Protein AF-A0A7Y4QFX0-F1 (afdb_monomer_lite)

Sequence (83 aa):
MQRKERIRLFVREIWSWFESHKRTLPWRDLPDTDLTGRAYKILVSEIMLQQTQVPRVIITFKNFLERFPTLRDLAGASNKEVL

Secondary structure (DSSP, 8-state):
--HHHHHHHHHHHHHHHHHHHPPP-TTTS--TT-HHHHHHHHHHHHHHHHHS-HHHHHHHHHHHHHH--SHHHHHHS-HHHH-

Foldseek 3Di:
DDPVVVVVVVVVVVVVCCVVPPDDAPLVPDDPPDPQLNVVLVVVLVVVVVVDDRVVSSVVSVVVCVQQVHPVSVVPDDPVVVD

pLDDT: mean 94.97, std 4.2, range [72.19, 98.25]

Radius of gyration: 17.3 Å; chains: 1; bounding box: 34×28×52 Å

Structure (mmCIF, N/CA/C/O backbone):
data_AF-A0A7Y4QFX0-F1
#
_entry.id   AF-A0A7Y4QFX0-F1
#
loop_
_atom_site.group_PDB
_atom_site.id
_atom_site.type_symbol
_atom_site.label_atom_id
_atom_site.label_alt_id
_atom_site.label_comp_id
_atom_site.label_asym_id
_atom_site.label_entity_id
_atom_site.label_seq_id
_atom_site.pdbx_PDB_ins_code
_atom_site.Cartn_x
_atom_site.Cartn_y
_atom_site.Cartn_z
_atom_site.occupancy
_atom_site.B_iso_or_equiv
_atom_site.auth_seq_id
_atom_site.auth_comp_id
_atom_site.auth_asym_id
_atom_site.auth_atom_id
_atom_site.pdbx_PDB_model_num
ATOM 1 N N . MET A 1 1 ? 20.113 -3.584 -31.303 1.00 72.19 1 MET A N 1
ATOM 2 C CA . MET A 1 1 ? 18.714 -3.408 -30.844 1.00 72.19 1 MET A CA 1
ATOM 3 C C . MET A 1 1 ? 18.453 -1.949 -30.475 1.00 72.19 1 MET A C 1
ATOM 5 O O . MET A 1 1 ? 19.276 -1.362 -29.773 1.00 72.19 1 MET A O 1
ATOM 9 N N . GLN A 1 2 ? 17.354 -1.346 -30.939 1.00 93.31 2 GLN A N 1
ATOM 10 C CA . GLN A 1 2 ? 17.034 0.064 -30.649 1.00 93.31 2 GLN A CA 1
ATOM 11 C C . GLN A 1 2 ? 16.587 0.261 -29.183 1.00 93.31 2 GLN A C 1
ATOM 13 O O . GLN A 1 2 ? 16.059 -0.656 -28.555 1.00 93.31 2 GLN A O 1
ATOM 18 N N . ARG A 1 3 ? 16.750 1.467 -28.608 1.00 95.44 3 ARG A N 1
ATOM 19 C CA . ARG A 1 3 ? 16.365 1.761 -27.203 1.00 95.44 3 ARG A CA 1
ATOM 20 C C . ARG A 1 3 ? 14.896 1.428 -26.907 1.00 95.44 3 ARG A C 1
ATOM 22 O O . ARG A 1 3 ? 14.597 0.851 -25.867 1.00 95.44 3 ARG A O 1
ATOM 29 N N . LYS A 1 4 ? 13.989 1.759 -27.831 1.00 95.88 4 LYS A N 1
ATOM 30 C CA . LYS A 1 4 ? 12.543 1.505 -27.697 1.00 95.88 4 LYS A CA 1
ATOM 31 C C . LYS A 1 4 ? 12.213 0.012 -27.625 1.00 95.88 4 LYS A C 1
ATOM 33 O O . LYS A 1 4 ? 11.242 -0.381 -26.989 1.00 95.88 4 LYS A O 1
ATOM 38 N N . GLU A 1 5 ? 13.007 -0.810 -28.293 1.00 96.69 5 GLU A N 1
ATOM 39 C CA . GLU A 1 5 ? 12.858 -2.261 -28.302 1.00 96.69 5 GLU A CA 1
ATOM 40 C C . GLU A 1 5 ? 13.394 -2.877 -27.004 1.00 96.69 5 GLU A C 1
ATOM 42 O O . GLU A 1 5 ? 12.704 -3.689 -26.398 1.00 96.69 5 GLU A O 1
ATOM 47 N N . ARG A 1 6 ? 14.529 -2.377 -26.483 1.00 97.50 6 ARG A N 1
ATOM 48 C CA . ARG A 1 6 ? 15.028 -2.740 -25.139 1.00 97.50 6 ARG A CA 1
ATOM 49 C C . ARG A 1 6 ? 13.994 -2.493 -24.046 1.00 97.50 6 ARG A C 1
ATOM 51 O O . ARG A 1 6 ? 13.768 -3.370 -23.224 1.00 97.50 6 ARG A O 1
ATOM 58 N N . ILE A 1 7 ? 13.358 -1.321 -24.057 1.00 98.00 7 ILE A N 1
ATOM 59 C CA . ILE A 1 7 ? 12.332 -0.968 -23.064 1.00 98.00 7 ILE A CA 1
ATOM 60 C C . ILE A 1 7 ? 11.131 -1.911 -23.171 1.00 98.00 7 ILE A C 1
ATOM 62 O O . ILE A 1 7 ? 10.656 -2.402 -22.154 1.00 98.00 7 ILE A O 1
ATOM 66 N N . ARG A 1 8 ? 10.658 -2.195 -24.392 1.00 98.06 8 ARG A N 1
ATOM 67 C CA . ARG A 1 8 ? 9.521 -3.102 -24.601 1.00 98.06 8 ARG A CA 1
ATOM 68 C C . ARG A 1 8 ? 9.802 -4.511 -24.091 1.00 98.06 8 ARG A C 1
ATOM 70 O O . ARG A 1 8 ? 8.949 -5.074 -23.415 1.00 98.06 8 ARG A O 1
ATOM 77 N N . LEU A 1 9 ? 10.986 -5.050 -24.380 1.00 98.06 9 LEU A N 1
ATOM 78 C CA . LEU A 1 9 ? 11.384 -6.358 -23.863 1.00 98.06 9 LEU A CA 1
ATOM 79 C C . LEU A 1 9 ? 11.472 -6.336 -22.337 1.00 98.06 9 LEU A C 1
ATOM 81 O O . LEU A 1 9 ? 10.838 -7.161 -21.697 1.00 98.06 9 LEU A O 1
ATOM 85 N N . PHE A 1 10 ? 12.153 -5.347 -21.752 1.00 97.81 10 PHE A N 1
ATOM 86 C CA . PHE A 1 10 ? 12.269 -5.225 -20.297 1.00 97.81 10 PHE A CA 1
ATOM 87 C C . PHE A 1 10 ? 10.905 -5.192 -19.595 1.00 97.81 10 PHE A C 1
ATOM 89 O O . PHE A 1 10 ? 10.673 -5.962 -18.668 1.00 97.81 10 PHE A O 1
ATOM 96 N N . VAL A 1 11 ? 9.983 -4.343 -20.061 1.00 98.12 11 VAL A N 1
ATOM 97 C CA . VAL A 1 11 ? 8.631 -4.249 -19.486 1.00 98.12 11 VAL A CA 1
ATOM 98 C C . VAL A 1 11 ? 7.903 -5.587 -19.581 1.00 98.12 11 VAL A C 1
ATOM 100 O O . VAL A 1 11 ? 7.303 -6.017 -18.600 1.00 98.12 11 VAL A O 1
ATOM 103 N N . ARG A 1 12 ? 7.981 -6.263 -20.733 1.00 98.12 12 ARG A N 1
ATOM 104 C CA . ARG A 1 12 ? 7.326 -7.559 -20.939 1.00 98.12 12 ARG A CA 1
ATOM 105 C C . ARG A 1 12 ? 7.866 -8.632 -19.995 1.00 98.12 12 ARG A C 1
ATOM 107 O O . ARG A 1 12 ? 7.070 -9.350 -19.400 1.00 98.12 12 ARG A O 1
ATOM 114 N N . GLU A 1 13 ? 9.186 -8.728 -19.847 1.00 98.12 13 GLU A N 1
ATOM 115 C CA . GLU A 1 13 ? 9.806 -9.722 -18.961 1.00 98.12 13 GLU A CA 1
ATOM 116 C C . GLU A 1 13 ? 9.403 -9.492 -17.497 1.00 98.12 13 GLU A C 1
ATOM 118 O O . GLU A 1 13 ? 8.979 -10.423 -16.813 1.00 98.12 13 GLU A O 1
ATOM 123 N N . ILE A 1 14 ? 9.448 -8.239 -17.029 1.00 98.25 14 ILE A N 1
ATOM 124 C CA . ILE A 1 14 ? 9.050 -7.894 -15.657 1.00 98.25 14 ILE A CA 1
ATOM 125 C C . ILE A 1 14 ? 7.560 -8.168 -15.426 1.00 98.25 14 ILE A C 1
ATOM 127 O O . ILE A 1 14 ? 7.194 -8.690 -14.372 1.00 98.25 14 ILE A O 1
ATOM 131 N N . TRP A 1 15 ? 6.701 -7.852 -16.399 1.00 97.81 15 TRP A N 1
ATOM 132 C CA . TRP A 1 15 ? 5.261 -8.085 -16.286 1.00 97.81 15 TRP A CA 1
ATOM 133 C C . TRP A 1 15 ? 4.920 -9.577 -16.218 1.00 97.81 15 TRP A C 1
ATOM 135 O O . TRP A 1 15 ? 4.187 -9.991 -15.324 1.00 97.81 15 TRP A O 1
ATOM 145 N N . SER A 1 16 ? 5.511 -10.385 -17.104 1.00 98.00 16 SER A N 1
ATOM 146 C CA . SER A 1 16 ? 5.326 -11.844 -17.141 1.00 98.00 16 SE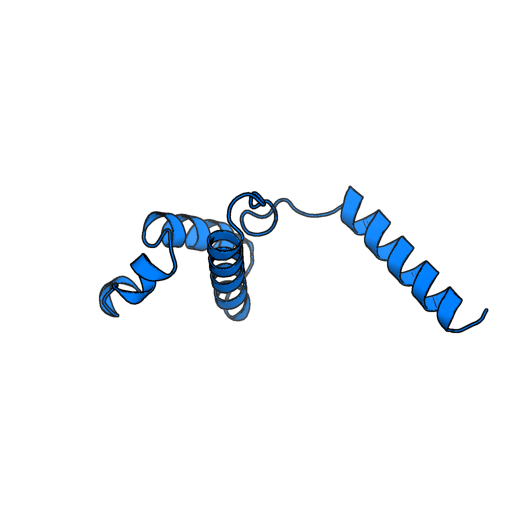R A CA 1
ATOM 147 C C . SER A 1 16 ? 5.763 -12.512 -15.832 1.00 98.00 16 SER A C 1
ATOM 149 O O . SER A 1 16 ? 5.057 -13.350 -15.260 1.00 98.00 16 SER A O 1
AT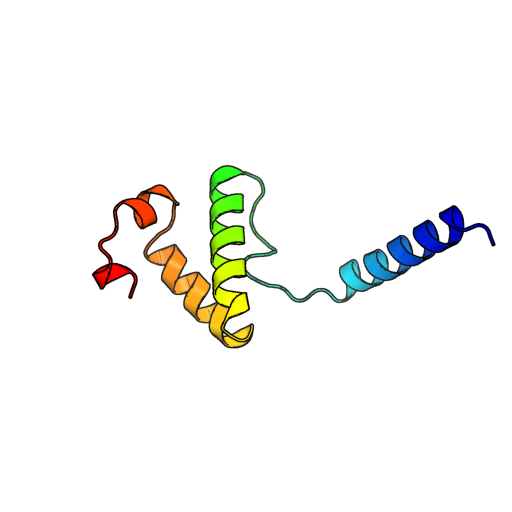OM 151 N N . TRP A 1 17 ? 6.910 -12.087 -15.293 1.00 98.12 17 TRP A N 1
ATOM 152 C CA . TRP A 1 17 ? 7.372 -12.571 -13.998 1.00 98.12 17 TRP A CA 1
ATOM 153 C C . TRP A 1 17 ? 6.427 -12.154 -12.865 1.00 98.12 17 TRP A C 1
ATOM 155 O O . TRP A 1 17 ? 6.064 -12.981 -12.029 1.00 98.12 17 TRP A O 1
ATOM 165 N N . PHE A 1 18 ? 5.984 -10.892 -12.839 1.00 97.31 18 PHE A N 1
ATOM 166 C CA . PHE A 1 18 ? 5.090 -10.397 -11.792 1.00 97.31 18 PHE A CA 1
ATOM 167 C C . PHE A 1 18 ? 3.733 -11.109 -11.801 1.00 97.31 18 PHE A C 1
ATOM 169 O O . PHE A 1 18 ? 3.222 -11.444 -10.736 1.00 97.31 18 PHE A O 1
ATOM 176 N N . GLU A 1 19 ? 3.167 -11.379 -12.977 1.00 95.69 19 GLU A N 1
ATOM 177 C CA . GLU A 1 19 ? 1.896 -12.096 -13.119 1.00 95.69 19 GLU A CA 1
ATOM 178 C C . GLU A 1 19 ? 1.931 -13.479 -12.450 1.00 95.69 19 GLU A C 1
ATOM 180 O O . GLU A 1 19 ? 0.980 -13.857 -11.769 1.00 95.69 19 GLU A O 1
ATOM 185 N N . SER A 1 20 ? 3.058 -14.185 -12.572 1.00 96.69 20 SER A N 1
ATOM 186 C CA . SER A 1 20 ? 3.249 -15.542 -12.047 1.00 96.69 20 SER A CA 1
ATOM 187 C C . SER A 1 20 ? 3.794 -15.604 -10.612 1.00 96.69 20 SER A C 1
ATOM 189 O O . SER A 1 20 ? 3.552 -16.589 -9.918 1.00 96.69 20 SER A O 1
ATOM 191 N N . HIS A 1 21 ? 4.508 -14.573 -10.145 1.00 97.19 21 HIS A N 1
ATOM 192 C CA . HIS A 1 21 ? 5.249 -14.613 -8.872 1.00 97.19 21 HIS A CA 1
ATOM 193 C C . HIS A 1 21 ? 4.815 -13.557 -7.847 1.00 97.19 21 HIS A C 1
ATOM 195 O O . HIS A 1 21 ? 5.410 -13.462 -6.766 1.00 97.19 21 HIS A O 1
ATOM 201 N N . LYS A 1 22 ? 3.813 -12.717 -8.147 1.00 95.25 22 LYS A N 1
ATOM 202 C CA . LYS A 1 22 ? 3.353 -11.705 -7.187 1.00 95.25 22 LYS A CA 1
ATOM 203 C C . LYS A 1 22 ? 2.876 -12.353 -5.886 1.00 95.25 22 LYS A C 1
ATOM 205 O O . LYS A 1 22 ? 2.181 -13.363 -5.865 1.00 95.25 22 LYS A O 1
ATOM 210 N N . ARG A 1 23 ? 3.212 -11.700 -4.775 1.00 94.62 23 ARG A N 1
ATOM 211 C CA . ARG A 1 23 ? 2.652 -12.018 -3.459 1.00 94.62 23 ARG A CA 1
ATOM 212 C C . ARG A 1 23 ? 1.240 -11.452 -3.353 1.00 94.62 23 ARG A C 1
ATOM 214 O O . ARG A 1 23 ? 1.032 -10.296 -3.730 1.00 94.62 23 ARG A O 1
ATOM 221 N N . THR A 1 24 ? 0.340 -12.229 -2.762 1.00 93.69 24 THR A N 1
ATOM 222 C CA . THR A 1 24 ? -0.981 -11.774 -2.316 1.00 93.69 24 THR A CA 1
ATOM 223 C C . THR A 1 24 ? -0.805 -10.801 -1.158 1.00 93.69 24 THR A C 1
ATOM 225 O O . THR A 1 24 ? -0.188 -11.147 -0.148 1.00 93.69 24 THR A O 1
ATOM 228 N N . LEU A 1 25 ? -1.298 -9.573 -1.310 1.00 95.69 25 LEU A N 1
ATOM 229 C CA . LEU A 1 25 ? -1.175 -8.523 -0.298 1.00 95.69 25 LEU A CA 1
ATOM 230 C C . LEU A 1 25 ? -2.505 -7.765 -0.195 1.00 95.69 25 LEU A C 1
ATOM 232 O O . LEU A 1 25 ? -3.007 -7.315 -1.225 1.00 95.69 25 LEU A O 1
ATOM 236 N N . PRO A 1 26 ? -3.046 -7.536 1.019 1.00 94.25 26 PRO A N 1
ATOM 237 C CA . PRO A 1 26 ? -4.388 -6.968 1.196 1.00 94.25 26 PRO A CA 1
ATOM 238 C C . PRO A 1 26 ? -4.628 -5.630 0.484 1.00 94.25 26 PRO A C 1
ATOM 240 O O . PRO A 1 26 ? -5.733 -5.355 0.032 1.00 94.25 26 PRO A O 1
ATOM 243 N N . TRP A 1 27 ? -3.595 -4.795 0.372 1.00 94.81 27 TRP A N 1
ATOM 244 C CA . TRP A 1 27 ? -3.657 -3.493 -0.298 1.00 94.81 27 TRP A CA 1
ATOM 245 C C . TRP A 1 27 ? -3.460 -3.554 -1.821 1.00 94.81 27 TRP A C 1
ATOM 247 O O . TRP A 1 27 ? -3.715 -2.565 -2.505 1.00 94.81 27 TRP A O 1
ATOM 257 N N . ARG A 1 28 ? -3.021 -4.694 -2.374 1.00 93.44 28 ARG A N 1
ATOM 258 C CA . ARG A 1 28 ? -2.910 -4.917 -3.828 1.00 93.44 28 ARG A CA 1
ATOM 259 C C . ARG A 1 28 ? -4.172 -5.526 -4.419 1.00 93.44 28 ARG A C 1
ATOM 261 O O . ARG A 1 28 ? -4.554 -5.156 -5.524 1.00 93.44 28 ARG A O 1
ATOM 268 N N . ASP A 1 29 ? -4.817 -6.413 -3.674 1.00 89.75 29 ASP A N 1
ATOM 269 C CA . ASP A 1 29 ? -5.964 -7.200 -4.133 1.00 89.75 29 ASP A CA 1
ATOM 270 C C . ASP A 1 29 ? -7.309 -6.530 -3.761 1.00 89.75 29 ASP A C 1
ATOM 272 O O . ASP A 1 29 ? -8.281 -7.188 -3.395 1.00 89.75 29 ASP A O 1
ATOM 276 N N . LEU A 1 30 ? -7.355 -5.192 -3.818 1.00 89.00 30 LEU A N 1
ATOM 277 C CA . LEU A 1 30 ? -8.549 -4.391 -3.523 1.00 89.00 30 LEU A CA 1
ATOM 278 C C . LEU A 1 30 ? -9.517 -4.362 -4.722 1.00 89.00 30 LEU A C 1
ATOM 280 O O . LEU A 1 30 ? -9.053 -4.242 -5.855 1.00 89.00 30 LEU A O 1
ATOM 284 N N . PRO A 1 31 ? -10.845 -4.396 -4.495 1.00 85.69 31 PRO A N 1
ATOM 285 C CA . PRO A 1 31 ? -11.833 -4.302 -5.566 1.00 85.69 31 PRO A CA 1
ATOM 286 C C . PRO A 1 31 ? -11.869 -2.904 -6.203 1.00 85.69 31 PRO A C 1
ATOM 288 O O . PRO A 1 31 ? -11.711 -1.886 -5.528 1.00 85.69 31 PRO A O 1
ATOM 291 N N . ASP A 1 32 ? -12.163 -2.865 -7.503 1.00 78.94 32 ASP A N 1
ATOM 292 C CA . ASP A 1 32 ? -12.190 -1.641 -8.323 1.00 78.94 32 ASP A CA 1
ATOM 293 C C . ASP A 1 32 ? -13.526 -0.881 -8.270 1.00 78.94 32 ASP A C 1
ATOM 295 O O . ASP A 1 32 ? -13.745 0.070 -9.015 1.00 78.94 32 ASP A O 1
ATOM 299 N N . THR A 1 33 ? -14.434 -1.285 -7.384 1.00 87.69 33 THR A N 1
ATOM 300 C CA . THR A 1 33 ? -15.804 -0.756 -7.307 1.00 87.69 33 THR A CA 1
ATOM 301 C C . THR A 1 33 ? -15.898 0.624 -6.651 1.00 87.69 33 THR A C 1
ATOM 303 O O . THR A 1 33 ? -16.867 1.337 -6.884 1.00 87.69 33 THR A O 1
ATOM 306 N N . ASP A 1 34 ? -14.910 1.005 -5.836 1.00 90.75 34 ASP A N 1
ATOM 307 C CA . ASP A 1 34 ? -14.822 2.314 -5.179 1.00 90.75 34 ASP A CA 1
ATOM 308 C C . ASP A 1 34 ? -13.395 2.864 -5.304 1.00 90.75 34 ASP A C 1
ATOM 310 O O . ASP A 1 34 ? -12.486 2.483 -4.562 1.00 90.75 34 ASP A O 1
ATOM 314 N N . LEU A 1 35 ? -13.198 3.772 -6.263 1.00 92.25 35 LEU A N 1
ATOM 315 C CA . LEU A 1 35 ? -11.891 4.367 -6.547 1.00 92.25 35 LEU A CA 1
ATOM 316 C C . LEU A 1 35 ? -11.381 5.238 -5.393 1.00 92.25 35 LEU A C 1
ATOM 318 O O . LEU A 1 35 ? -10.178 5.248 -5.127 1.00 92.25 35 LEU A O 1
ATOM 322 N N . THR A 1 36 ? -12.267 5.948 -4.689 1.00 93.06 36 THR A N 1
ATOM 323 C CA . THR A 1 36 ? -11.876 6.810 -3.567 1.00 93.06 36 THR A CA 1
ATOM 324 C C . THR A 1 36 ? 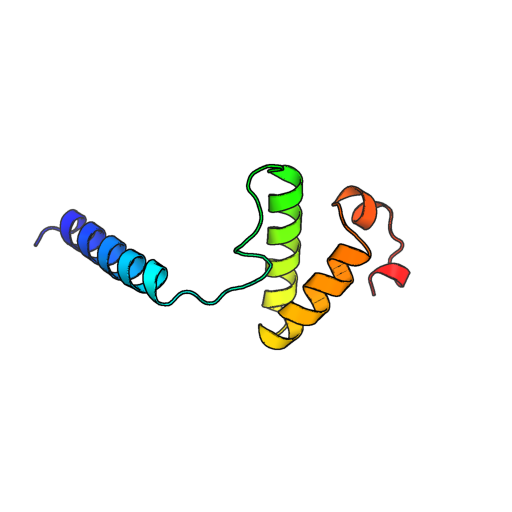-11.468 5.967 -2.365 1.00 93.06 36 THR A C 1
ATOM 326 O O . THR A 1 36 ? -10.396 6.189 -1.798 1.00 93.06 36 THR A O 1
ATOM 329 N N . GLY A 1 37 ? -12.262 4.953 -2.013 1.00 93.56 37 GLY A N 1
ATOM 330 C CA . GLY A 1 37 ? -11.911 3.995 -0.968 1.00 93.56 37 GLY A CA 1
ATOM 331 C C . GLY A 1 37 ? -10.641 3.213 -1.299 1.00 93.56 37 GLY A C 1
ATOM 332 O O . GLY A 1 37 ? -9.795 3.016 -0.426 1.00 93.56 37 GLY A O 1
ATOM 333 N N . ARG A 1 38 ? -10.441 2.824 -2.566 1.00 94.62 38 ARG A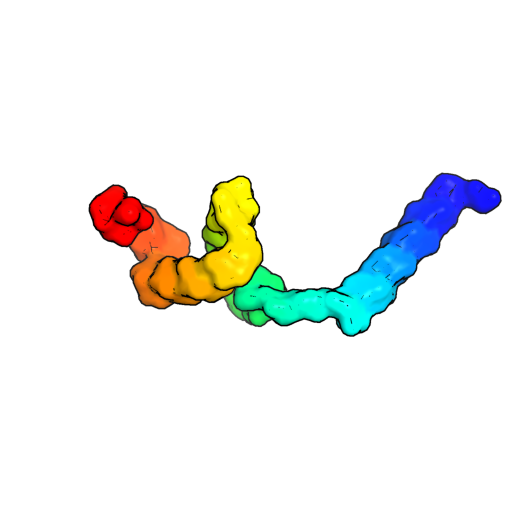 N 1
ATOM 334 C CA . ARG A 1 38 ? -9.200 2.177 -3.014 1.00 94.62 38 ARG A CA 1
ATOM 335 C C . ARG A 1 38 ? -7.988 3.094 -2.853 1.00 94.62 38 ARG A C 1
ATOM 337 O O . ARG A 1 38 ? -6.984 2.653 -2.300 1.00 94.62 38 ARG A O 1
ATOM 344 N N . ALA A 1 39 ? -8.076 4.352 -3.286 1.00 95.69 39 ALA A N 1
ATOM 345 C CA . ALA A 1 39 ? -6.985 5.318 -3.147 1.00 95.69 39 ALA A CA 1
ATOM 346 C C . ALA A 1 39 ? -6.608 5.548 -1.675 1.00 95.69 39 ALA A C 1
ATOM 348 O O . ALA A 1 39 ? -5.424 5.553 -1.341 1.00 95.69 39 ALA A O 1
ATOM 349 N N . TYR A 1 40 ? -7.604 5.654 -0.788 1.00 96.31 40 TYR A N 1
ATOM 350 C CA . TYR A 1 40 ? -7.389 5.748 0.658 1.00 96.31 40 TYR A CA 1
ATOM 351 C C . TYR A 1 40 ? -6.632 4.533 1.211 1.00 96.31 40 TYR A C 1
ATOM 353 O O . TYR A 1 40 ? -5.609 4.685 1.877 1.00 96.31 40 TYR A O 1
ATOM 361 N N . LYS A 1 41 ? -7.088 3.319 0.893 1.00 96.50 41 LYS A N 1
ATOM 362 C CA . LYS A 1 41 ? -6.458 2.080 1.365 1.00 96.50 41 LYS A CA 1
ATOM 363 C C . LYS A 1 41 ? -5.031 1.921 0.829 1.00 96.50 41 LYS A C 1
ATOM 365 O O . LYS A 1 41 ? -4.142 1.536 1.584 1.00 96.50 41 LYS A O 1
ATOM 370 N N . ILE A 1 42 ? -4.781 2.268 -0.436 1.00 96.50 42 ILE A N 1
ATOM 371 C CA . ILE A 1 42 ? -3.420 2.282 -0.996 1.00 96.50 42 ILE A CA 1
ATOM 372 C C . ILE A 1 42 ? -2.549 3.278 -0.222 1.00 96.50 42 ILE A C 1
ATOM 374 O O . ILE A 1 42 ? -1.494 2.885 0.270 1.00 96.50 42 ILE A O 1
ATOM 378 N N . LEU A 1 43 ? -3.011 4.518 -0.024 1.00 96.88 43 LEU A N 1
ATOM 379 C CA . LEU A 1 43 ? -2.275 5.542 0.724 1.00 96.88 43 LEU A CA 1
ATOM 380 C C . LEU A 1 43 ? -1.886 5.066 2.131 1.00 96.88 43 LEU A C 1
ATOM 382 O O . LEU A 1 43 ? -0.724 5.179 2.512 1.00 96.88 43 LEU A O 1
ATOM 386 N N . VAL A 1 44 ? -2.833 4.497 2.883 1.00 96.50 44 VAL A N 1
ATOM 387 C CA . VAL A 1 44 ? -2.569 3.959 4.228 1.00 96.50 44 VAL A CA 1
ATOM 388 C C . VAL A 1 44 ? -1.472 2.894 4.184 1.00 96.50 44 VAL A C 1
ATOM 390 O O . VAL A 1 44 ? -0.540 2.939 4.987 1.00 96.50 44 VAL A O 1
ATOM 393 N N . SER A 1 45 ? -1.549 1.958 3.232 1.00 97.06 45 SER A N 1
ATOM 394 C CA . SER A 1 45 ? -0.544 0.898 3.106 1.00 97.06 45 SER A CA 1
ATOM 395 C C . SER A 1 45 ? 0.854 1.441 2.795 1.00 97.06 45 SER A C 1
ATOM 397 O O . SER A 1 45 ? 1.817 1.023 3.434 1.00 97.06 45 SER A O 1
ATOM 399 N N . GLU A 1 46 ? 0.970 2.415 1.890 1.00 97.31 46 GLU A N 1
ATOM 400 C CA . GLU A 1 46 ? 2.253 3.018 1.513 1.00 97.31 46 GLU A CA 1
ATOM 401 C C . GLU A 1 46 ? 2.894 3.768 2.688 1.00 97.31 46 GLU A C 1
ATOM 403 O O . GLU A 1 46 ? 4.085 3.600 2.943 1.00 97.31 46 GLU A O 1
ATOM 408 N N . ILE A 1 47 ? 2.111 4.524 3.470 1.00 96.19 47 ILE A N 1
ATOM 409 C CA . ILE A 1 47 ? 2.623 5.206 4.671 1.00 96.19 47 ILE A CA 1
ATOM 410 C C . ILE A 1 47 ? 3.128 4.198 5.714 1.00 96.19 47 ILE A C 1
ATOM 412 O O . ILE A 1 47 ? 4.215 4.373 6.264 1.00 96.19 47 ILE A O 1
ATOM 416 N N . MET A 1 48 ? 2.399 3.105 5.962 1.00 96.00 48 MET A N 1
ATOM 417 C CA . MET A 1 48 ? 2.841 2.066 6.906 1.00 96.00 48 MET A CA 1
ATOM 418 C C . MET A 1 48 ? 4.120 1.348 6.443 1.00 96.00 48 MET A C 1
ATOM 420 O O . MET A 1 48 ? 4.983 1.009 7.263 1.00 96.00 48 MET A O 1
ATOM 424 N N . LEU A 1 49 ? 4.252 1.121 5.132 1.00 97.56 49 LEU A N 1
ATOM 425 C CA . LEU A 1 49 ? 5.393 0.434 4.522 1.00 97.56 49 LEU A CA 1
ATOM 426 C C . LEU A 1 49 ? 6.677 1.273 4.510 1.00 97.56 49 LEU A C 1
ATOM 428 O O . LEU A 1 49 ? 7.758 0.700 4.408 1.00 97.56 49 LEU A O 1
ATOM 432 N N . GLN A 1 50 ? 6.593 2.599 4.659 1.00 97.00 50 GLN A N 1
ATOM 433 C CA . GLN A 1 50 ? 7.783 3.450 4.781 1.00 97.00 50 GLN A CA 1
ATOM 434 C C . GLN A 1 50 ? 8.570 3.184 6.071 1.00 97.00 50 GLN A C 1
ATOM 436 O O . GLN A 1 50 ? 9.793 3.295 6.072 1.00 97.00 50 GLN A O 1
ATOM 441 N N . GLN A 1 51 ? 7.884 2.840 7.167 1.00 86.44 51 GLN A N 1
ATOM 442 C CA . GLN A 1 51 ? 8.506 2.706 8.492 1.00 86.44 51 GLN A CA 1
ATOM 443 C C . GLN A 1 51 ? 8.633 1.255 8.974 1.00 86.44 51 GLN A C 1
ATOM 445 O O . GLN A 1 51 ? 9.364 0.988 9.928 1.00 86.44 51 GLN A O 1
ATOM 450 N N . THR A 1 52 ? 7.922 0.302 8.358 1.00 94.38 52 THR A N 1
ATOM 451 C CA . THR A 1 52 ? 7.848 -1.080 8.858 1.00 94.38 52 THR A CA 1
ATOM 452 C C . THR A 1 52 ? 7.833 -2.135 7.750 1.00 94.38 52 THR A C 1
ATOM 454 O O . THR A 1 52 ? 7.586 -1.857 6.581 1.00 94.38 52 THR A O 1
ATOM 457 N N . GLN A 1 53 ? 8.121 -3.387 8.120 1.00 96.31 53 GLN A N 1
ATOM 458 C CA . GLN A 1 53 ? 8.191 -4.509 7.183 1.00 96.31 53 GLN A CA 1
ATOM 459 C C . GLN A 1 53 ? 6.809 -5.094 6.852 1.00 96.31 53 GLN A C 1
ATOM 461 O O . GLN A 1 53 ? 5.914 -5.136 7.698 1.00 96.31 53 GLN A O 1
ATOM 466 N N . VAL A 1 54 ? 6.682 -5.660 5.645 1.00 97.12 54 VAL A N 1
ATOM 467 C CA . VAL A 1 54 ? 5.439 -6.242 5.095 1.00 97.12 54 VAL A CA 1
ATOM 468 C C . VAL A 1 54 ? 4.669 -7.147 6.074 1.00 97.12 54 VAL A C 1
ATOM 470 O O . VAL A 1 54 ? 3.465 -6.934 6.201 1.00 97.12 54 VAL A O 1
ATOM 473 N N . PRO A 1 55 ? 5.283 -8.113 6.796 1.00 96.88 55 PRO A N 1
ATOM 474 C CA . PRO A 1 55 ? 4.527 -9.000 7.687 1.00 96.88 55 PRO A CA 1
ATOM 475 C C . PRO A 1 55 ? 3.789 -8.252 8.800 1.00 96.88 55 PRO A C 1
ATOM 477 O O . PRO A 1 55 ? 2.670 -8.613 9.155 1.00 96.88 55 PRO A O 1
ATOM 480 N N . ARG A 1 56 ? 4.393 -7.173 9.314 1.00 96.50 56 ARG A N 1
ATOM 481 C CA . ARG A 1 56 ? 3.772 -6.324 10.332 1.00 96.50 56 ARG A CA 1
ATOM 482 C C . ARG A 1 56 ? 2.625 -5.516 9.739 1.00 96.50 56 ARG A C 1
ATOM 484 O O . ARG A 1 56 ? 1.553 -5.470 10.335 1.00 96.50 56 ARG A O 1
ATOM 491 N N . VAL A 1 57 ? 2.837 -4.953 8.547 1.00 97.06 57 VAL A N 1
ATOM 492 C CA . VAL A 1 57 ? 1.820 -4.155 7.853 1.00 97.06 57 VAL A CA 1
ATOM 493 C C . VAL A 1 57 ? 0.576 -4.977 7.535 1.00 97.06 57 VAL A C 1
ATOM 495 O O . VAL A 1 57 ? -0.517 -4.459 7.690 1.00 97.06 57 VAL A O 1
ATOM 498 N N . ILE A 1 58 ? 0.692 -6.261 7.173 1.00 96.12 58 ILE A N 1
ATOM 499 C CA . ILE A 1 58 ? -0.483 -7.126 6.931 1.00 96.12 58 ILE A CA 1
ATOM 500 C C . ILE A 1 58 ? -1.454 -7.108 8.123 1.00 96.12 58 ILE A C 1
ATOM 502 O O . ILE A 1 58 ? -2.665 -7.015 7.928 1.00 96.12 58 ILE A O 1
ATOM 506 N N . ILE A 1 59 ? -0.922 -7.152 9.345 1.00 95.81 59 ILE A N 1
ATOM 507 C CA . ILE A 1 59 ? -1.716 -7.158 10.577 1.00 95.81 59 ILE A CA 1
ATOM 508 C C . ILE A 1 59 ? -2.251 -5.753 10.868 1.00 95.81 59 ILE A C 1
ATOM 510 O O . ILE A 1 59 ? -3.453 -5.567 11.054 1.00 95.81 59 ILE A O 1
ATOM 514 N N . THR A 1 60 ? -1.371 -4.749 10.892 1.00 95.19 60 THR A N 1
ATOM 515 C CA . THR A 1 60 ? -1.754 -3.389 11.299 1.00 95.19 60 THR A CA 1
ATOM 516 C C . THR A 1 60 ? -2.683 -2.725 10.295 1.00 95.19 60 THR A C 1
ATOM 518 O O . THR A 1 60 ? -3.595 -2.020 10.704 1.00 95.19 60 THR A O 1
ATOM 521 N N . PHE A 1 61 ? -2.506 -2.984 8.999 1.00 96.31 61 PHE A N 1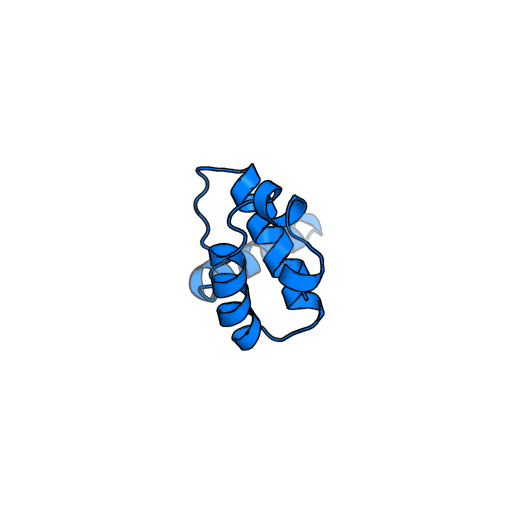
ATOM 522 C CA . PHE A 1 61 ? -3.367 -2.478 7.934 1.00 96.31 61 PHE A CA 1
ATOM 523 C C . PHE A 1 61 ? -4.811 -2.942 8.105 1.00 96.31 61 PHE A C 1
ATOM 525 O O . PHE A 1 61 ? -5.730 -2.130 8.028 1.00 96.31 61 PHE A O 1
ATOM 532 N N . LYS A 1 62 ? -5.013 -4.237 8.383 1.00 95.38 62 LYS A N 1
ATOM 533 C CA . LYS A 1 62 ? -6.349 -4.794 8.606 1.00 95.38 62 LYS A CA 1
ATOM 534 C C . LYS A 1 62 ? -7.014 -4.137 9.817 1.00 95.38 62 LYS A C 1
ATOM 536 O O . LYS A 1 62 ? -8.096 -3.582 9.673 1.00 95.38 62 LYS A O 1
ATOM 541 N N . ASN A 1 63 ? -6.331 -4.120 10.961 1.00 96.00 63 ASN A N 1
ATOM 542 C CA . ASN A 1 63 ? -6.864 -3.526 12.192 1.00 96.00 63 ASN A CA 1
ATOM 543 C C . ASN A 1 63 ? -7.162 -2.026 12.023 1.00 96.00 63 ASN A C 1
ATOM 545 O O . ASN A 1 63 ? -8.155 -1.516 12.533 1.00 96.00 63 ASN A O 1
ATOM 549 N N . PHE A 1 64 ? -6.304 -1.311 11.292 1.00 96.75 64 PHE A N 1
ATOM 550 C CA . PHE A 1 64 ? -6.479 0.112 11.035 1.00 96.75 64 PHE A CA 1
ATOM 551 C C . PHE A 1 64 ? -7.706 0.383 10.168 1.00 96.75 64 PHE A C 1
ATOM 553 O O . PHE A 1 64 ? -8.479 1.271 10.496 1.00 96.75 64 PHE A O 1
ATOM 560 N N . LEU A 1 65 ? -7.921 -0.394 9.102 1.00 96.19 65 LEU A N 1
ATOM 561 C CA . LEU A 1 65 ? -9.091 -0.234 8.234 1.00 96.19 65 LEU A CA 1
ATOM 562 C C . LEU A 1 65 ? -10.392 -0.749 8.856 1.00 96.19 65 LEU A C 1
ATOM 564 O O . LEU A 1 65 ? -11.462 -0.297 8.467 1.00 96.19 65 LEU A O 1
ATOM 568 N N . GLU A 1 66 ? -10.326 -1.677 9.811 1.00 96.44 66 GLU A N 1
ATOM 569 C CA . GLU A 1 66 ? -11.489 -2.039 10.630 1.00 96.44 66 GLU A CA 1
ATOM 570 C C . GLU A 1 66 ? -11.925 -0.863 11.513 1.00 96.44 66 GLU A C 1
ATOM 572 O O . GLU A 1 66 ? -13.120 -0.637 11.690 1.00 96.44 66 GLU A O 1
ATOM 577 N N . ARG A 1 67 ? -10.964 -0.088 12.031 1.00 96.81 67 ARG A N 1
ATOM 578 C CA . ARG A 1 67 ? -11.231 1.079 12.881 1.00 96.81 67 ARG A CA 1
ATOM 579 C C . ARG A 1 67 ? -11.552 2.350 12.095 1.00 96.81 67 ARG A C 1
ATOM 581 O O . ARG A 1 67 ? -12.403 3.126 12.515 1.00 96.81 67 ARG A O 1
ATOM 588 N N . PHE A 1 68 ? -10.884 2.553 10.966 1.00 97.69 68 PHE A N 1
ATOM 589 C CA . PHE A 1 68 ? -11.031 3.712 10.090 1.00 97.69 68 PHE A CA 1
ATOM 590 C C . PHE A 1 68 ? -11.280 3.231 8.649 1.00 97.69 68 PHE A C 1
ATOM 592 O O . PHE A 1 68 ? -10.356 3.187 7.836 1.00 97.69 68 PHE A O 1
ATOM 599 N N . PRO A 1 69 ? -12.515 2.812 8.312 1.00 95.56 69 PRO A N 1
ATOM 600 C CA . PRO A 1 69 ? -12.808 2.225 7.003 1.00 95.56 69 PRO A CA 1
ATOM 601 C C . PRO A 1 69 ? -12.657 3.205 5.839 1.00 95.56 69 PRO A C 1
ATOM 603 O O . PRO A 1 69 ? -12.301 2.798 4.726 1.00 95.56 69 PRO A O 1
ATOM 606 N N . THR A 1 70 ? -12.931 4.489 6.083 1.00 95.62 70 THR A N 1
ATOM 607 C CA . THR A 1 70 ? -12.864 5.552 5.080 1.00 95.62 70 THR A CA 1
ATOM 608 C C . THR A 1 70 ? -11.955 6.699 5.507 1.00 95.62 70 THR A C 1
ATOM 610 O O . THR A 1 70 ? -11.677 6.924 6.686 1.00 95.62 70 THR A O 1
ATOM 613 N N . LEU A 1 71 ? -11.556 7.510 4.523 1.00 95.25 71 LEU A N 1
ATOM 614 C CA . LEU A 1 71 ? -10.829 8.754 4.768 1.00 95.25 71 LEU A CA 1
ATOM 615 C C . LEU A 1 71 ? -11.583 9.696 5.723 1.00 95.25 71 LEU A C 1
ATOM 617 O O . LEU A 1 71 ? -10.947 10.406 6.495 1.00 95.25 71 LEU A O 1
ATOM 621 N N . ARG A 1 72 ? -12.923 9.705 5.680 1.00 96.50 72 ARG A N 1
ATOM 622 C CA . ARG A 1 72 ? -13.744 10.555 6.556 1.00 96.50 72 ARG A CA 1
ATOM 623 C C . ARG A 1 72 ? -13.693 10.082 8.005 1.00 96.50 72 ARG A C 1
ATOM 625 O O . ARG A 1 72 ? -13.580 10.923 8.889 1.00 96.50 72 ARG A O 1
ATOM 632 N N . ASP A 1 73 ? -13.712 8.769 8.226 1.00 97.44 73 ASP A N 1
ATOM 633 C CA . ASP A 1 73 ? -13.610 8.187 9.569 1.00 97.44 73 ASP A CA 1
ATOM 634 C C . ASP A 1 73 ? -12.258 8.524 10.201 1.00 97.44 73 ASP A C 1
ATOM 636 O O . ASP A 1 73 ? -12.197 8.955 11.348 1.00 97.44 73 ASP A O 1
ATOM 640 N N . LEU A 1 74 ? -11.173 8.417 9.423 1.00 97.44 74 LEU A N 1
ATOM 641 C CA . LEU A 1 74 ? -9.845 8.815 9.887 1.00 97.44 74 LEU A CA 1
ATOM 642 C C . LEU A 1 74 ? -9.751 10.324 10.150 1.00 97.44 74 LEU A C 1
ATOM 644 O O . LEU A 1 74 ? -9.164 10.735 11.144 1.00 97.44 74 LEU A O 1
ATOM 648 N N . ALA A 1 75 ? -10.321 11.156 9.275 1.00 97.06 75 ALA A N 1
ATOM 649 C CA . ALA A 1 75 ? -10.283 12.610 9.428 1.00 97.06 75 ALA A C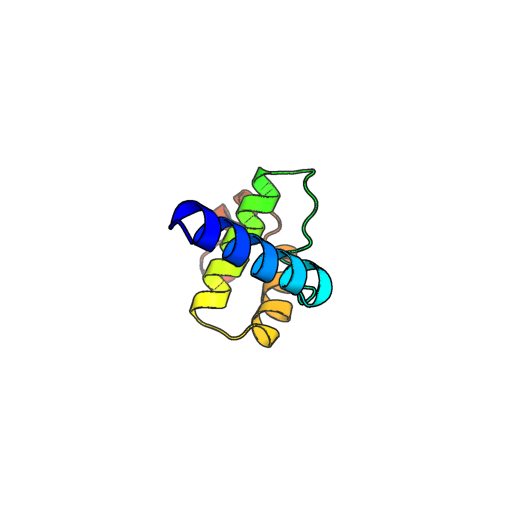A 1
ATOM 650 C C . ALA A 1 75 ? -11.067 13.108 10.656 1.00 97.06 75 ALA A C 1
ATOM 652 O O . ALA A 1 75 ? -10.742 14.161 11.199 1.00 97.06 75 ALA A O 1
ATOM 653 N N . GLY A 1 76 ? -12.098 12.370 11.078 1.00 97.62 76 GLY A N 1
ATOM 654 C CA . GLY A 1 76 ? -12.872 12.664 12.284 1.00 97.62 76 GLY A CA 1
ATOM 655 C C . GLY A 1 76 ? -12.265 12.113 13.578 1.00 97.62 76 GLY A C 1
ATOM 656 O O . GLY A 1 76 ? -12.733 12.476 14.655 1.00 97.62 76 GLY A O 1
ATOM 657 N N . ALA A 1 77 ? -11.252 11.249 13.492 1.00 97.75 77 ALA A N 1
ATOM 658 C CA . ALA A 1 77 ? -10.634 10.623 14.651 1.00 97.75 77 ALA A CA 1
ATOM 659 C C . ALA A 1 77 ? -9.750 11.607 15.427 1.00 97.75 77 ALA A C 1
ATOM 661 O O . ALA A 1 77 ? -9.043 12.441 14.859 1.00 97.75 77 ALA A O 1
ATOM 662 N N . SER A 1 78 ? -9.737 11.478 16.751 1.00 97.25 78 SER A N 1
ATOM 663 C CA . SER A 1 78 ? -8.776 12.198 17.581 1.00 97.25 78 SER A CA 1
ATOM 664 C C . SER A 1 78 ? -7.371 11.610 17.426 1.00 97.25 78 SER A C 1
ATOM 666 O O . SER A 1 78 ? -7.197 10.413 17.194 1.00 97.25 78 SER A O 1
ATOM 668 N N . ASN A 1 79 ? -6.333 12.419 17.662 1.00 94.44 79 ASN A N 1
ATOM 669 C CA . ASN A 1 79 ? -4.949 11.924 17.637 1.00 94.44 79 ASN A CA 1
ATOM 670 C C . ASN A 1 79 ? -4.724 10.741 18.592 1.00 94.44 79 ASN A C 1
ATOM 672 O O . ASN A 1 79 ? -3.946 9.851 18.276 1.00 94.44 79 ASN A O 1
ATOM 676 N N . LYS A 1 80 ? -5.421 10.704 19.736 1.00 95.56 80 LYS A N 1
ATOM 677 C CA . LYS A 1 80 ? -5.327 9.605 20.712 1.00 95.56 80 LYS A CA 1
ATOM 678 C C . LYS A 1 80 ? -5.921 8.294 20.187 1.00 95.56 80 LYS A C 1
ATOM 680 O O . LYS A 1 80 ? -5.601 7.227 20.690 1.00 95.56 80 LYS A O 1
ATOM 685 N N . GLU A 1 81 ? -6.832 8.358 19.223 1.00 92.56 81 GLU A N 1
ATOM 686 C CA . GLU A 1 81 ? -7.383 7.160 18.594 1.00 92.56 81 GLU A CA 1
ATOM 687 C C . GLU A 1 81 ? -6.468 6.608 17.501 1.00 92.56 81 GLU A C 1
ATOM 689 O O . GLU A 1 81 ? -6.525 5.412 17.217 1.00 92.56 81 GLU A O 1
ATOM 694 N N . VAL A 1 82 ? -5.640 7.466 16.904 1.00 91.62 82 VAL A N 1
ATOM 695 C CA . VAL A 1 82 ? -4.734 7.112 15.806 1.00 91.62 82 VAL A CA 1
ATOM 696 C C . VAL A 1 82 ? -3.349 6.678 16.309 1.00 91.62 82 VAL A C 1
ATOM 698 O O . VAL A 1 82 ? -2.751 5.792 15.698 1.00 91.62 82 VAL A O 1
ATOM 701 N N . LEU A 1 83 ? -2.849 7.285 17.393 1.00 84.44 83 LEU A N 1
ATOM 702 C CA . LEU A 1 83 ? -1.556 6.995 18.041 1.00 84.44 83 LEU A CA 1
ATOM 703 C C . LEU A 1 83 ? -1.664 5.883 19.092 1.00 84.44 83 LEU A C 1
ATOM 705 O O . LEU A 1 83 ? -0.714 5.071 19.163 1.00 84.44 83 LEU A O 1
#